Protein 5A8I (pdb70)

Foldseek 3Di:
DFKWKWKAWCWADDPVRHRDTHTDDCVVPQKFWEFCAPVGPHHGVHPQTHNTFKIWHADPNFIWIAGPPGDQAKWWQPPPGTDGADGGRTDDQQIWMDGGDTIIIGMHMGGDPDPD

Radius of gyration: 13.51 Å; Cα contacts (8 Å, |Δi|>4): 296; chains: 1; bounding box: 29×26×42 Å

InterPro domains:
  IPR000253 Forkhead-associated (FHA) domain [PF00498] (128-196)
  IPR000253 Forkhead-associated (FHA) domain [PS50006] (128-177)
  IPR000253 Forkhead-associated (FHA) domain [SM00240] (127-177)
  IPR001876 Zinc finger, RanBP2-type [PS01358] (3-22)
  IPR001876 Zinc finger, RanBP2-type [PS50199] (1-28)
  IPR008984 SMAD/FHA domain superfamily [SSF49879] (64-203)
  IPR026870 Zinc-ribbon domain [PF13240] (4-25)
  IPR050923 Cellular Process Regulator and RNA Processing Protein [PTHR23308] (27-200)

CATH classification: 2.60.200.20

Solvent-accessible surface area: 6716 Å² total; per-residue (Å²): 141,39,41,121,26,9,0,60,0,68,75,6,64,47,87,118,20,45,98,106,98,45,88,8,59,29,131,131,80,108,47,0,29,2,0,98,16,112,132,12,76,8,71,0,51,6,98,47,0,17,166,113,0,0,25,0,30,59,59,88,94,68,7,30,1,56,42,73,149,18,120,43,18,4,52,29,84,91,60,88,110,51,47,77,19,154,59,110,40,96,7,101,57,80,20,41,0,48,0,0,82,82,0,41,1,90,1,25,78,63,140,41,130,26,161,199

Nearest PDB structures (foldseek):
  5a8i-assembly1_A  TM=1.009E+00  e=2.152E-23  Sulfolobus acidocaldarius
  8p5x-assembly1_G  TM=9.130E-01  e=5.622E-08  Corynebacterium glutamicum ATCC 13032
  3poa-assembly1_A  TM=8.657E-01  e=2.017E-07  Mycobacterium tuberculosis
  2ff4-assembly1_A  TM=8.935E-01  e=1.988E-06  Mycobacterium tuberculosis H37Rv
  2aff-assembly1_A  TM=7.425E-01  e=7.133E-06  Homo sapiens

Sequence (116 aa):
PTNRYYIIYFIQTPNENLVNKKVLLNFDLFPSVSSMGRSPENIVIVPDSSEEVSRKHAVVIIIYLDNSSELYIEDLNSTNGTYVYDGKQFTTPIKGKQKIEPNSIIKLGNQTIVRILKEWSHPQF

Structure (mmCIF, N/CA/C/O backbone):
data_5A8I
#
_entry.id   5A8I
#
_cell.length_a   43.570
_cell.length_b   43.570
_cell.length_c   71.830
_cell.angle_alpha   90.00
_cell.angle_beta   90.00
_cell.angle_gamma   90.00
#
_symmetry.space_group_name_H-M   'P 43'
#
loop_
_entity.id
_entity.type
_entity.pdbx_description
1 polymer ARNA
2 non-polymer GLYCEROL
3 non-polymer 'SULFATE ION'
4 water water
#
loop_
_atom_site.group_PDB
_atom_site.id
_atom_site.type_symbol
_atom_site.label_atom_id
_atom_site.label_alt_id
_atom_site.label_comp_id
_atom_site.label_asym_id
_atom_site.label_entity_id
_atom_site.label_seq_id
_atom_site.pdbx_PDB_ins_code
_atom_site.Cartn_x
_atom_site.Cartn_y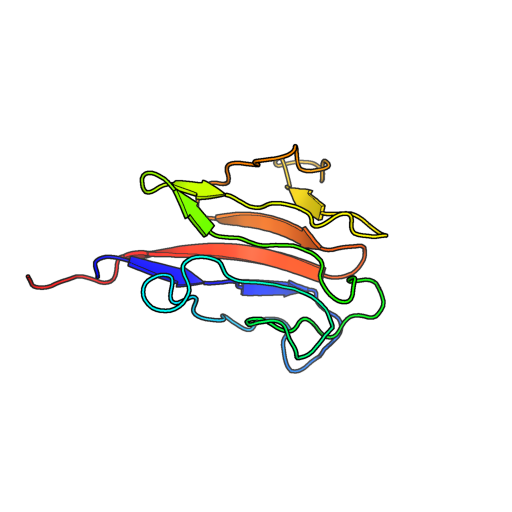
_atom_site.Cartn_z
_atom_site.occupancy
_atom_site.B_iso_or_equiv
_atom_site.auth_seq_id
_atom_site.auth_comp_id
_atom_site.auth_asym_id
_atom_site.auth_atom_id
_atom_site.pdbx_PDB_model_num
ATOM 1 N N . PRO A 1 97 ? 14.560 13.236 -23.290 1.00 68.27 97 PRO A N 1
ATOM 2 C CA . PRO A 1 97 ? 14.170 12.038 -24.041 1.00 73.85 97 PRO A CA 1
ATOM 3 C C . PRO A 1 97 ? 15.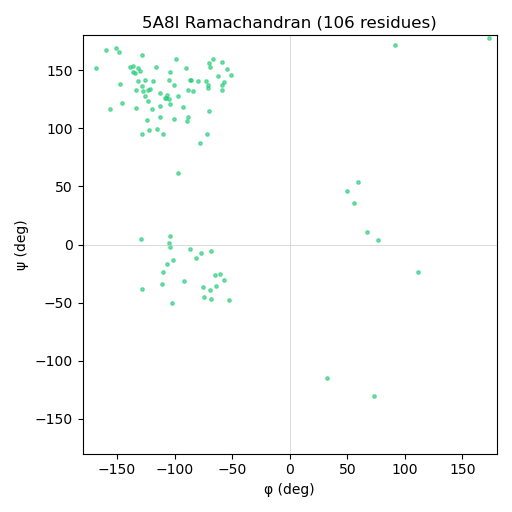182 10.905 -23.897 1.00 70.32 97 PRO A C 1
ATOM 4 O O . PRO A 1 97 ? 15.043 9.876 -24.559 1.00 71.23 97 PRO A O 1
ATOM 15 N N . THR A 1 98 ? 16.181 11.092 -23.038 1.00 57.47 98 THR A N 1
ATOM 16 C CA . THR A 1 98 ? 17.282 10.140 -22.937 1.00 38.97 98 THR A CA 1
ATOM 17 C C . THR A 1 98 ? 17.138 9.203 -21.731 1.00 35.42 98 THR A C 1
ATOM 18 O O . THR A 1 98 ? 17.837 8.196 -21.633 1.00 50.77 98 THR A O 1
ATOM 29 N N . ASN A 1 99 ? 16.229 9.529 -20.819 1.00 32.89 99 ASN A N 1
ATOM 30 C CA . ASN A 1 99 ? 16.000 8.692 -19.647 1.00 29.79 99 ASN A CA 1
ATOM 31 C C . ASN A 1 99 ? 14.526 8.562 -19.334 1.00 28.27 99 ASN A C 1
ATOM 32 O O . ASN A 1 99 ? 13.745 9.445 -19.669 1.00 29.27 99 ASN A O 1
ATOM 43 N N . ARG A 1 100 ? 14.159 7.450 -18.702 1.00 26.45 100 ARG A N 1
ATOM 44 C CA . ARG A 1 100 ? 12.844 7.292 -18.093 1.00 24.81 100 ARG A CA 1
ATOM 45 C C . ARG A 1 100 ? 13.045 7.231 -16.573 1.00 28.74 100 ARG A C 1
ATOM 46 O O . ARG A 1 100 ? 13.909 6.505 -16.085 1.00 21.37 100 ARG A O 1
ATOM 67 N N . TYR A 1 101 ? 12.274 8.032 -15.839 1.00 20.80 101 TYR A N 1
ATOM 68 C CA . TYR A 1 101 ? 12.319 8.038 -14.374 1.00 18.53 101 TYR A CA 1
ATOM 69 C C . TYR A 1 101 ? 11.096 7.327 -13.825 1.00 17.41 101 TYR A C 1
ATOM 70 O O . TYR A 1 101 ? 9.996 7.484 -14.350 1.00 18.20 101 TYR A O 1
ATOM 88 N N . TYR A 1 102 ? 11.285 6.568 -12.750 1.00 15.57 102 TYR A N 1
ATOM 89 C CA . TYR A 1 102 ? 10.179 5.842 -12.142 1.00 14.60 102 TYR A CA 1
ATOM 90 C C . TYR A 1 102 ? 10.171 5.939 -10.639 1.00 13.48 102 TYR A C 1
ATOM 91 O O . TYR A 1 102 ? 11.209 6.100 -10.005 1.00 14.17 102 TYR A O 1
ATOM 109 N N . ILE A 1 103 ? 8.977 5.804 -10.083 1.00 12.64 103 ILE A N 1
ATOM 110 C CA A ILE A 1 103 ? 8.831 5.499 -8.670 0.61 11.96 103 ILE A CA 1
ATOM 111 C CA B ILE A 1 103 ? 8.835 5.507 -8.668 0.39 12.03 103 ILE A CA 1
ATOM 112 C 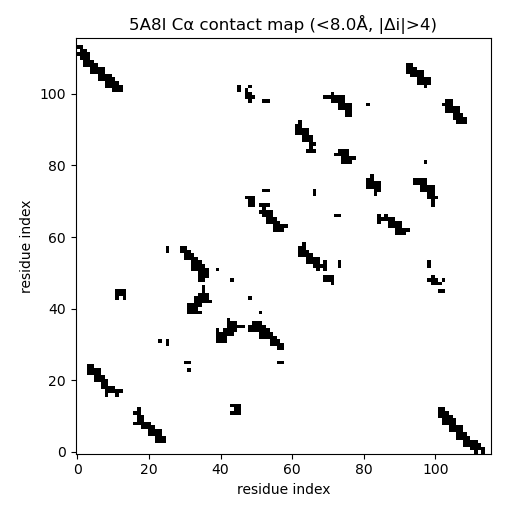C . ILE A 1 103 ? 8.455 4.031 -8.558 1.00 14.58 103 ILE A C 1
ATOM 113 O O . ILE A 1 103 ? 7.436 3.605 -9.105 1.00 13.65 103 ILE A O 1
ATOM 142 N N . TYR A 1 104 ? 9.293 3.257 -7.872 1.00 11.62 104 TYR A N 1
ATOM 143 C CA . TYR A 1 104 ? 9.062 1.827 -7.689 1.00 11.58 104 TYR A CA 1
ATOM 144 C C . TYR A 1 104 ? 8.645 1.569 -6.251 1.00 15.99 104 TYR A C 1
ATOM 145 O O . TYR A 1 104 ? 9.334 1.972 -5.317 1.00 11.93 104 TYR A O 1
ATOM 163 N N . PHE A 1 105 ? 7.513 0.903 -6.069 1.00 14.09 105 PHE A N 1
ATOM 164 C CA . PHE A 1 105 ? 6.990 0.695 -4.728 1.00 13.65 105 PHE A CA 1
ATOM 165 C C . PHE A 1 105 ? 7.526 -0.587 -4.106 1.00 16.20 105 PHE A C 1
ATOM 166 O O . PHE A 1 105 ? 7.144 -1.690 -4.490 1.00 19.11 105 PHE A O 1
ATOM 183 N N . ILE A 1 106 ? 8.439 -0.418 -3.150 1.00 13.59 106 ILE A N 1
ATOM 184 C CA . ILE A 1 106 ? 9.068 -1.526 -2.437 1.00 13.77 106 ILE A CA 1
ATOM 185 C C . ILE A 1 106 ? 8.096 -2.138 -1.421 1.00 14.35 106 ILE A C 1
ATOM 186 O O . ILE A 1 106 ? 7.981 -3.359 -1.320 1.00 16.73 106 ILE A O 1
ATOM 202 N N . GLN A 1 107 ? 7.422 -1.268 -0.674 1.00 14.05 107 GLN A N 1
ATOM 203 C CA . GLN A 1 107 ? 6.350 -1.646 0.255 1.00 16.50 107 GLN A CA 1
ATOM 204 C C . GLN A 1 107 ? 5.324 -0.530 0.309 1.00 14.44 107 GLN A C 1
ATOM 205 O O . GLN A 1 107 ? 5.671 0.649 0.343 1.00 12.24 107 GLN A O 1
ATOM 219 N N . THR A 1 108 ? 4.055 -0.907 0.313 1.00 12.81 108 THR A N 1
ATOM 220 C CA . THR A 1 108 ? 2.982 0.049 0.459 1.00 12.40 108 THR A CA 1
ATOM 221 C C . THR A 1 108 ? 1.718 -0.768 0.711 1.00 14.11 108 THR A C 1
ATOM 222 O O . THR A 1 108 ? 1.653 -1.925 0.320 1.00 15.80 108 THR A O 1
ATOM 233 N N . PRO A 1 109 ? 0.740 -0.191 1.417 1.00 14.61 109 PRO A N 1
ATOM 234 C CA . PRO A 1 109 ? -0.427 -0.981 1.834 1.00 16.71 109 PRO A CA 1
ATOM 235 C C . PRO A 1 109 ? -1.296 -1.511 0.688 1.00 18.34 109 PRO A C 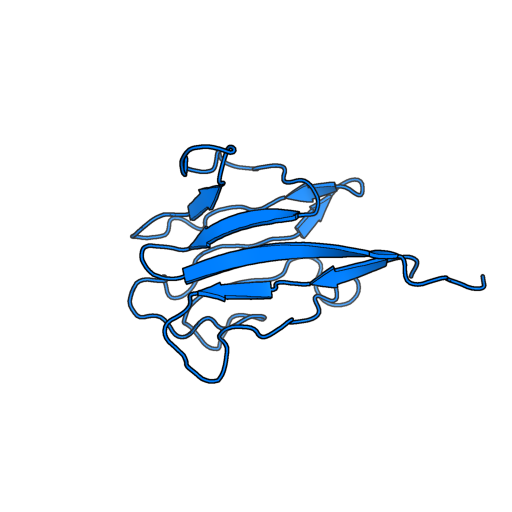1
ATOM 236 O O . PRO A 1 109 ? -1.834 -2.610 0.813 1.00 21.68 109 PRO A O 1
ATOM 247 N N . ASN A 1 110 ? -1.451 -0.742 -0.385 1.00 17.92 110 ASN A N 1
ATOM 248 C CA . ASN A 1 110 ? -2.303 -1.145 -1.510 1.00 20.15 110 ASN A CA 1
ATOM 249 C C . ASN A 1 110 ? -1.672 -2.297 -2.278 1.00 20.85 110 ASN A C 1
ATOM 250 O O . ASN A 1 110 ? -0.610 -2.145 -2.879 1.00 19.30 110 ASN A O 1
ATOM 261 N N . GLU A 1 111 ? -2.332 -3.452 -2.251 1.00 25.95 111 GLU A N 1
ATOM 262 C CA . GLU A 1 111 ? -1.816 -4.654 -2.898 1.00 25.47 111 GLU A CA 1
ATOM 263 C C . GLU A 1 111 ? -1.642 -4.467 -4.404 1.00 30.50 111 GLU A C 1
ATOM 264 O O . GLU A 1 111 ? -0.828 -5.144 -5.032 1.00 29.41 111 GLU A O 1
ATOM 268 N N . ASN A 1 112 ? -2.410 -3.552 -4.986 1.00 34.44 112 ASN A N 1
ATOM 269 C CA . ASN A 1 112 ? -2.343 -3.321 -6.424 1.00 27.62 112 ASN A CA 1
ATOM 270 C C . ASN A 1 112 ? -1.257 -2.323 -6.806 1.00 24.37 112 ASN A C 1
ATOM 271 O O . ASN A 1 112 ? -1.030 -2.073 -7.989 1.00 25.95 112 ASN A O 1
ATOM 282 N N . LEU A 1 113 ? -0.585 -1.755 -5.807 1.00 21.18 113 LEU A N 1
ATOM 283 C CA . LEU A 1 113 ? 0.468 -0.785 -6.066 1.00 23.47 113 LEU A CA 1
ATOM 284 C C . LEU A 1 113 ? 1.841 -1.345 -5.715 1.00 20.57 113 LEU A C 1
ATOM 285 O O . LEU A 1 113 ? 2.844 -1.027 -6.363 1.00 17.31 113 LEU A O 1
ATOM 301 N N . VAL A 1 114 ? 1.892 -2.174 -4.683 1.00 21.13 114 VAL A N 1
ATOM 302 C CA . VAL A 1 114 ? 3.165 -2.708 -4.232 1.00 22.18 114 VAL A CA 1
ATOM 303 C C . VAL A 1 114 ? 3.862 -3.435 -5.384 1.00 24.77 114 VAL A C 1
ATOM 304 O O . VAL A 1 114 ? 3.223 -4.117 -6.198 1.00 22.59 114 VAL A O 1
ATOM 317 N N . ASN A 1 115 ? 5.176 -3.244 -5.470 1.00 20.73 115 ASN A N 1
ATOM 318 C CA . ASN A 1 115 ? 5.989 -3.833 -6.527 1.00 19.03 115 ASN A CA 1
ATOM 319 C C . ASN A 1 115 ? 5.719 -3.293 -7.934 1.00 23.98 115 ASN A C 1
ATOM 320 O O . ASN A 1 115 ? 6.208 -3.845 -8.920 1.00 26.48 115 ASN A O 1
ATOM 331 N N . LYS A 1 116 ? 4.955 -2.211 -8.028 1.00 19.96 116 LYS A N 1
ATOM 332 C CA . LYS A 1 116 ? 4.714 -1.569 -9.312 1.00 19.00 116 LYS A CA 1
ATOM 333 C C . LYS A 1 116 ? 5.768 -0.507 -9.583 1.00 16.66 116 LYS A C 1
ATOM 334 O O . LYS A 1 116 ? 6.318 0.097 -8.665 1.00 16.93 116 LYS A O 1
ATOM 353 N N . LYS A 1 117 ? 6.005 -0.289 -10.868 1.00 17.97 117 LYS A N 1
ATOM 354 C CA . LYS A 1 117 ? 6.951 0.684 -11.371 1.00 21.47 117 LYS A CA 1
ATOM 355 C C . LYS A 1 117 ? 6.125 1.764 -12.067 1.00 18.96 117 LYS A C 1
ATOM 356 O O . LYS A 1 117 ? 5.552 1.507 -13.122 1.00 24.85 117 LYS A O 1
ATOM 375 N N . VAL A 1 118 ? 6.050 2.961 -11.483 1.00 15.89 118 VAL A N 1
ATOM 376 C CA . VAL A 1 118 ? 5.232 4.033 -12.051 1.00 17.08 118 VAL A CA 1
ATOM 377 C C . VAL A 1 118 ? 6.083 5.092 -12.755 1.00 18.88 118 VAL A C 1
ATOM 378 O O . VAL A 1 118 ? 6.962 5.716 -12.152 1.00 15.71 118 VAL A O 1
ATOM 391 N N . LEU A 1 119 ? 5.819 5.272 -14.044 1.00 19.78 119 LEU A N 1
ATOM 392 C CA . LEU A 1 119 ? 6.587 6.189 -14.873 1.00 20.68 119 LEU A CA 1
ATOM 393 C C . LEU A 1 119 ? 6.278 7.631 -14.510 1.00 36.21 119 LEU A C 1
ATOM 394 O O . LEU A 1 119 ? 5.115 8.003 -14.330 1.00 24.10 119 LEU A O 1
ATOM 410 N N . LEU A 1 120 ? 7.330 8.434 -14.390 1.00 17.21 120 LEU A N 1
ATOM 411 C CA . LEU A 1 120 ? 7.189 9.859 -14.139 1.00 19.13 120 LEU A CA 1
ATOM 412 C C . LEU A 1 120 ? 7.524 10.633 -15.399 1.00 40.73 120 LEU A C 1
ATOM 413 O O . LEU A 1 120 ? 8.574 10.419 -16.000 1.00 47.42 120 LEU A O 1
ATOM 429 N N . ASN A 1 121 ? 6.637 11.531 -15.805 1.00 17.35 121 ASN A N 1
ATOM 430 C CA . ASN A 1 121 ? 6.894 12.340 -16.982 1.00 20.08 121 ASN A CA 1
ATOM 431 C C . ASN A 1 121 ? 7.145 13.769 -16.560 1.00 26.18 121 ASN A C 1
ATOM 432 O O . ASN A 1 121 ? 6.213 14.544 -16.356 1.00 18.98 121 ASN A O 1
ATOM 443 N N . PHE A 1 122 ? 8.417 14.110 -16.415 1.00 20.90 122 PHE A N 1
ATOM 444 C CA . PHE A 1 122 ? 8.786 15.453 -16.011 1.00 19.99 122 PHE A CA 1
ATOM 445 C C . PHE A 1 122 ? 8.670 16.455 -17.155 1.00 27.22 122 PHE A C 1
ATOM 446 O O . PHE A 1 122 ? 8.804 17.655 -16.940 1.00 27.81 122 PHE A O 1
ATOM 463 N N . ASP A 1 123 ? 8.411 15.970 -18.364 1.00 27.44 123 ASP A N 1
ATOM 464 C CA . ASP A 1 123 ? 8.135 16.867 -19.482 1.00 37.45 123 ASP A CA 1
ATOM 465 C C . ASP A 1 123 ? 6.723 17.452 -19.382 1.00 35.21 123 ASP A C 1
ATOM 466 O O . ASP A 1 123 ? 6.500 18.614 -19.719 1.00 38.41 123 ASP A O 1
ATOM 475 N N . LEU A 1 124 ? 5.771 16.650 -18.914 1.00 23.02 124 LEU A N 1
ATOM 476 C CA . LEU A 1 124 ? 4.395 17.120 -18.759 1.00 26.49 124 LEU A CA 1
ATOM 477 C C . LEU A 1 124 ? 4.148 17.671 -17.366 1.00 29.37 124 LEU A C 1
ATOM 478 O O . LEU A 1 124 ? 3.338 18.582 -17.182 1.00 39.44 124 LEU A O 1
ATOM 494 N N . PHE A 1 125 ? 4.844 17.104 -16.386 1.00 19.44 125 PHE A N 1
ATOM 495 C CA . PHE A 1 125 ? 4.695 17.510 -14.997 1.00 18.13 125 PHE A CA 1
ATOM 496 C C . PHE A 1 125 ? 6.037 17.972 -14.423 1.00 26.68 125 PHE A C 1
ATOM 497 O O . PHE A 1 125 ? 6.834 17.140 -13.998 1.00 35.39 125 PHE A O 1
ATOM 514 N N . PRO A 1 126 ? 6.277 19.294 -14.374 1.00 20.95 126 PRO A N 1
ATOM 515 C CA . PRO A 1 126 ? 7.559 19.819 -13.879 1.00 30.26 126 PRO A CA 1
ATOM 516 C C . PRO A 1 126 ? 7.861 19.337 -12.466 1.00 24.20 126 PRO A C 1
ATOM 517 O O . PRO A 1 126 ? 9.015 19.171 -12.084 1.00 27.60 126 PRO A O 1
ATOM 528 N N . SER A 1 127 ? 6.814 19.110 -11.688 1.00 18.02 127 SER A N 1
ATOM 529 C CA . SER A 1 127 ? 6.974 18.446 -10.408 1.00 16.61 127 SER A CA 1
ATOM 530 C C . SER A 1 127 ? 5.897 17.389 -10.293 1.00 19.47 127 SER A C 1
ATOM 531 O O . SER A 1 127 ? 4.801 17.555 -10.832 1.00 17.25 127 SER A O 1
ATOM 539 N N . VAL A 1 128 ? 6.221 16.295 -9.612 1.00 13.50 128 VAL A N 1
ATOM 540 C CA . VAL A 1 128 ? 5.287 15.192 -9.446 1.00 12.06 128 VAL A CA 1
ATOM 541 C C . VAL A 1 128 ? 4.884 15.090 -7.979 1.00 16.18 128 VAL A C 1
ATOM 542 O O . VAL A 1 128 ? 5.722 14.892 -7.104 1.00 13.86 128 VAL A O 1
ATOM 555 N N . SER A 1 129 ? 3.587 15.243 -7.731 1.00 17.54 129 SER A N 1
ATOM 556 C CA A SER A 1 129 ? 3.044 15.222 -6.382 0.86 17.26 129 SER A CA 1
ATOM 557 C CA B SER A 1 129 ? 3.049 15.223 -6.378 0.14 17.08 129 SER A CA 1
ATOM 558 C C . SER A 1 129 ? 2.717 13.802 -5.932 1.00 13.24 129 SER A C 1
ATOM 559 O O . SER A 1 129 ? 2.211 12.993 -6.712 1.00 13.70 129 SER A O 1
ATOM 572 N N . MET A 1 130 ? 3.008 13.509 -4.665 1.00 13.05 130 MET A N 1
ATOM 573 C CA . MET A 1 130 ? 2.713 12.216 -4.068 1.00 11.24 130 MET A CA 1
ATOM 574 C C . MET A 1 130 ? 1.943 12.412 -2.769 1.00 11.27 130 MET A C 1
ATOM 575 O O . MET A 1 130 ? 2.283 13.280 -1.967 1.00 9.98 130 MET A O 1
ATOM 589 N N . GLY A 1 131 ? 0.906 11.603 -2.561 1.00 12.01 131 GLY A N 1
ATOM 590 C CA . GLY A 1 131 ? 0.140 11.658 -1.330 1.00 12.92 131 GLY A CA 1
ATOM 591 C C . GLY A 1 131 ? -1.076 10.765 -1.435 1.00 9.48 131 GLY A C 1
ATOM 592 O O . GLY A 1 131 ? -1.311 10.173 -2.484 1.00 11.19 131 GLY A O 1
ATOM 596 N N . ARG A 1 132 ? -1.866 10.669 -0.367 1.00 12.08 132 ARG A N 1
ATOM 597 C CA . ARG A 1 132 ? -3.012 9.762 -0.394 1.00 11.87 132 ARG A CA 1
ATOM 598 C C . ARG A 1 132 ? -4.229 10.344 -1.096 1.00 15.40 132 ARG A C 1
ATOM 599 O O . ARG A 1 132 ? -5.168 9.619 -1.399 1.00 16.23 132 ARG A O 1
ATOM 620 N N . SER A 1 133 ? -4.216 11.641 -1.379 1.00 12.08 133 SER A N 1
ATOM 621 C CA . SER A 1 133 ? -5.325 12.238 -2.115 1.00 15.39 133 SER A CA 1
ATOM 622 C C . SER A 1 133 ? -5.206 11.959 -3.607 1.00 14.14 133 SER A C 1
ATOM 623 O O . SER A 1 133 ? -4.112 12.024 -4.164 1.00 14.74 133 SER A O 1
ATOM 631 N N . PRO A 1 134 ? -6.341 11.686 -4.271 1.00 15.15 134 PRO A N 1
ATOM 632 C CA . PRO A 1 134 ? -6.337 11.494 -5.726 1.00 14.23 134 PRO A CA 1
ATOM 633 C C . PRO A 1 134 ? -6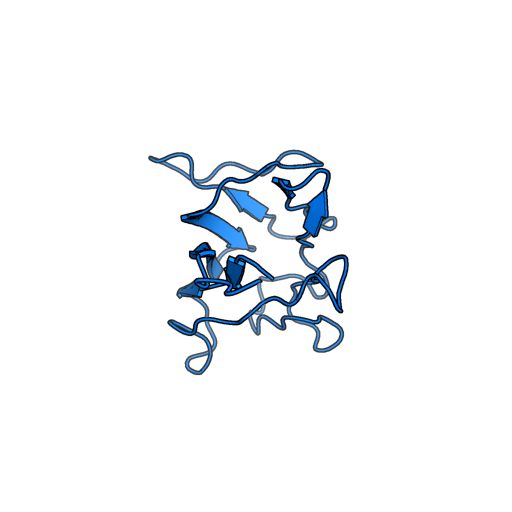.031 12.788 -6.478 1.00 20.91 134 PRO A C 1
ATOM 634 O O . PRO A 1 134 ? -5.893 12.769 -7.695 1.00 17.32 134 PRO A O 1
ATOM 645 N N . GLU A 1 135 ? -5.925 13.902 -5.764 1.00 15.39 135 GLU A N 1
ATOM 646 C CA . GLU A 1 135 ? -5.454 15.137 -6.376 1.00 17.77 135 GLU A CA 1
ATOM 647 C C . GLU A 1 135 ? -3.995 14.996 -6.825 1.00 14.07 135 GLU A C 1
ATOM 648 O O . GLU A 1 135 ? -3.562 15.675 -7.751 1.00 15.83 135 GLU A O 1
ATOM 660 N N . ASN A 1 136 ? -3.238 14.106 -6.185 1.00 14.21 136 ASN A N 1
ATOM 661 C CA . ASN A 1 136 ? -1.834 13.908 -6.556 1.00 11.34 136 ASN A CA 1
ATOM 662 C C . ASN A 1 136 ? -1.683 13.243 -7.917 1.00 11.02 136 ASN A C 1
ATOM 663 O O . ASN A 1 136 ? -2.561 12.502 -8.358 1.00 11.49 136 ASN A O 1
ATOM 674 N N . ILE A 1 137 ? -0.564 13.522 -8.574 1.00 11.02 137 ILE A N 1
ATOM 675 C CA . ILE A 1 137 ? -0.232 12.881 -9.833 1.00 11.01 137 ILE A CA 1
ATOM 676 C C . ILE A 1 137 ? 0.090 11.413 -9.565 1.00 12.29 137 ILE A C 1
ATOM 677 O O . ILE A 1 137 ? -0.301 10.531 -10.335 1.00 14.10 137 ILE A O 1
ATOM 693 N N . VAL A 1 138 ? 0.781 11.152 -8.454 1.00 11.77 138 VAL A N 1
ATOM 694 C CA . VAL A 1 138 ? 0.987 9.786 -7.985 1.00 9.06 138 VAL A CA 1
ATOM 695 C C . VAL A 1 138 ? 0.288 9.564 -6.651 1.00 11.87 138 VAL A C 1
ATOM 696 O O . VAL A 1 138 ? 0.801 9.948 -5.605 1.00 13.46 138 VAL A O 1
ATOM 709 N N . ILE A 1 139 ? -0.891 8.955 -6.694 1.00 12.02 139 ILE A N 1
ATOM 710 C CA . ILE A 1 139 ? -1.609 8.628 -5.466 1.00 10.91 139 ILE A CA 1
ATOM 711 C C . ILE A 1 139 ? -0.920 7.459 -4.763 1.00 11.84 139 ILE A C 1
ATOM 712 O O . ILE A 1 139 ? -0.435 6.518 -5.405 1.00 11.96 139 ILE A O 1
ATOM 728 N N . VAL A 1 140 ? -0.858 7.544 -3.437 1.00 11.96 140 VAL A N 1
ATOM 729 C CA . VAL A 1 140 ? -0.302 6.496 -2.600 1.00 9.27 140 VAL A CA 1
ATOM 730 C C . VAL A 1 140 ? -1.351 6.196 -1.530 1.00 11.90 140 VAL A C 1
ATOM 731 O O . VAL A 1 140 ? -1.437 6.905 -0.531 1.00 10.74 140 VAL A O 1
ATOM 744 N N . PRO A 1 141 ? -2.191 5.177 -1.764 1.00 12.71 141 PRO A N 1
ATOM 745 C CA . PRO A 1 141 ? -3.266 4.874 -0.810 1.00 11.77 141 PRO A CA 1
ATOM 746 C C . PRO A 1 141 ? -2.720 4.254 0.467 1.00 12.27 141 PRO A C 1
ATOM 747 O O . PRO A 1 141 ? -2.518 3.040 0.562 1.00 13.57 141 PRO A O 1
ATOM 758 N N . ASP A 1 142 ? -2.495 5.114 1.450 1.00 12.08 142 ASP A N 1
ATOM 759 C CA . ASP A 1 142 ? -1.835 4.732 2.692 1.00 12.95 142 ASP A CA 1
ATOM 760 C C . ASP A 1 142 ? -2.281 5.744 3.734 1.00 13.35 142 ASP A C 1
ATOM 761 O O . ASP A 1 142 ? -2.012 6.933 3.601 1.00 12.86 142 ASP A O 1
ATOM 770 N N . SER A 1 143 ? -2.986 5.274 4.758 1.00 14.84 143 SER A N 1
ATOM 771 C CA A SER A 1 143 ? -3.535 6.153 5.788 0.74 17.13 143 SER A CA 1
ATOM 772 C CA B SER A 1 143 ? -3.536 6.155 5.785 0.26 17.66 143 SER A CA 1
ATOM 773 C C . SER A 1 143 ? -2.466 6.991 6.488 1.00 16.16 143 SER A C 1
ATOM 774 O O . SER A 1 143 ? -2.765 8.037 7.072 1.00 17.67 143 SER A O 1
ATOM 787 N N . GLU A 1 144 ? -1.222 6.538 6.442 1.00 15.71 144 GLU A N 1
ATOM 788 C CA A GLU A 1 144 ? -0.148 7.224 7.157 0.67 16.45 144 GLU A CA 1
ATOM 789 C CA B GLU A 1 144 ? -0.142 7.222 7.152 0.33 18.51 144 GLU A CA 1
ATOM 790 C C . GLU A 1 144 ? 0.632 8.173 6.252 1.00 17.65 144 GLU A C 1
ATOM 791 O O . GLU A 1 144 ? 1.583 8.832 6.693 1.00 16.57 144 GLU A O 1
ATOM 812 N N . VAL A 1 145 ? 0.230 8.233 4.991 1.00 13.76 145 VAL A N 1
ATOM 813 C CA . VAL A 1 145 ? 0.763 9.216 4.060 1.00 13.90 145 VAL A CA 1
ATOM 814 C C . VAL A 1 145 ? -0.249 10.363 4.035 1.00 13.84 145 VAL A C 1
ATOM 815 O O . VAL A 1 145 ? -1.454 10.141 3.924 1.00 13.28 145 VAL A O 1
ATOM 828 N N . SER A 1 146 ? 0.231 11.578 4.246 1.00 13.95 146 SER A N 1
ATOM 829 C CA . SER A 1 146 ? -0.606 12.770 4.181 1.00 17.60 146 SER A CA 1
ATOM 830 C C . SER A 1 146 ? -1.298 12.970 2.838 1.00 13.90 146 SER A C 1
ATOM 831 O O . SER A 1 146 ? -0.864 12.458 1.807 1.00 12.34 146 SER A O 1
ATOM 839 N N . ARG A 1 147 ? -2.395 13.719 2.862 1.00 15.22 147 ARG A N 1
ATOM 840 C CA . ARG A 1 147 ? -3.173 13.960 1.651 1.00 14.89 147 ARG A CA 1
ATOM 841 C C . ARG A 1 147 ? -2.272 14.495 0.547 1.00 13.92 147 ARG A C 1
ATOM 842 O O . ARG A 1 147 ? -2.313 14.017 -0.581 1.00 13.60 147 ARG A O 1
ATOM 863 N N . LYS A 1 148 ? -1.453 15.485 0.884 1.00 16.78 148 LYS A N 1
ATOM 864 C CA . LYS A 1 148 ? -0.386 15.928 -0.005 1.00 16.52 148 LYS A CA 1
ATOM 865 C C . LYS A 1 148 ? 0.920 15.826 0.778 1.00 14.35 148 LYS A C 1
ATOM 866 O O . LYS A 1 148 ? 1.166 16.612 1.686 1.00 16.24 148 LYS A O 1
ATOM 885 N N . HIS A 1 149 ? 1.743 14.839 0.439 1.00 12.85 149 HIS A N 1
ATOM 886 C CA . HIS A 1 149 ? 2.845 14.432 1.312 1.00 13.29 149 HIS A CA 1
ATOM 887 C C . HIS A 1 149 ? 4.205 14.943 0.869 1.00 13.83 149 HIS A C 1
ATOM 888 O O . HIS A 1 149 ? 4.976 15.488 1.666 1.00 15.57 149 HIS A O 1
ATOM 903 N N . ALA A 1 150 ? 4.513 14.725 -0.400 1.00 12.70 150 ALA A N 1
ATOM 904 C CA . ALA A 1 150 ? 5.799 15.130 -0.928 1.00 14.45 150 ALA A CA 1
ATOM 905 C C . ALA A 1 150 ? 5.705 15.458 -2.402 1.00 14.09 150 ALA A C 1
ATOM 906 O O . ALA A 1 150 ? 4.692 15.206 -3.062 1.00 15.31 150 ALA A O 1
ATOM 913 N N . VAL A 1 151 ? 6.779 16.043 -2.901 1.00 15.27 151 VAL A N 1
ATOM 914 C CA A VAL A 1 151 ? 6.890 16.373 -4.305 0.58 13.42 151 VAL A CA 1
ATOM 915 C CA B VAL A 1 151 ? 6.898 16.364 -4.312 0.42 12.71 151 VAL A CA 1
ATOM 916 C C . VAL A 1 151 ? 8.313 16.055 -4.748 1.00 8.41 151 VAL A C 1
ATOM 917 O O . VAL A 1 151 ? 9.262 16.255 -3.990 1.00 13.87 151 VAL A O 1
ATOM 942 N N . ILE A 1 152 ? 8.443 15.551 -5.964 1.00 16.00 152 ILE A N 1
ATOM 943 C CA A ILE A 1 152 ? 9.740 15.259 -6.559 0.28 17.24 152 ILE A CA 1
ATOM 944 C CA B ILE A 1 152 ? 9.737 15.253 -6.560 0.50 17.24 152 ILE A CA 1
ATOM 945 C CA C ILE A 1 152 ? 9.770 15.372 -6.521 0.22 17.29 152 ILE A CA 1
ATOM 946 C C . ILE A 1 152 ? 9.847 15.967 -7.908 1.00 19.94 152 ILE A C 1
ATOM 947 O O . ILE A 1 152 ? 8.857 16.072 -8.632 1.00 18.13 152 ILE A O 1
ATOM 991 N N . TYR A 1 153 ? 11.040 16.442 -8.246 1.00 19.90 153 TYR A N 1
ATOM 992 C CA . TYR A 1 153 ? 11.200 17.202 -9.471 1.00 21.23 153 TYR A CA 1
ATOM 993 C C . TYR A 1 153 ? 12.641 17.213 -9.926 1.00 22.98 153 TYR A C 1
ATOM 994 O O . TYR A 1 153 ? 13.535 16.830 -9.173 1.00 23.28 153 TYR A O 1
ATOM 1012 N N . LEU A 1 154 ? 12.847 17.653 -11.166 1.00 24.33 154 LEU A N 1
ATOM 1013 C CA . LEU A 1 154 ? 14.182 17.843 -11.723 1.00 26.34 154 LEU A CA 1
ATOM 1014 C C . LEU A 1 154 ? 14.539 19.320 -11.668 1.00 27.70 154 LEU A C 1
ATOM 1015 O O . LEU A 1 154 ? 13.708 20.176 -11.968 1.00 28.22 154 LEU A O 1
ATOM 1031 N N . ASP A 1 155 ? 15.775 19.613 -11.278 1.00 29.20 155 ASP A N 1
ATOM 1032 C CA . ASP A 1 155 ? 16.278 20.980 -11.285 1.00 31.00 155 ASP A CA 1
ATOM 1033 C C . ASP A 1 155 ? 17.760 20.947 -11.631 1.00 35.18 155 ASP A C 1
ATOM 1034 O O . ASP A 1 155 ? 18.557 20.302 -10.950 1.00 33.57 155 ASP A O 1
ATOM 1043 N N . ASN A 1 156 ? 18.120 21.638 -12.704 1.00 38.30 156 ASN A N 1
ATOM 1044 C CA . ASN A 1 156 ? 19.485 21.596 -13.211 1.00 40.91 156 ASN A CA 1
ATOM 1045 C C . ASN A 1 156 ? 19.905 20.152 -13.490 1.00 37.33 156 ASN A C 1
ATOM 1046 O O . ASN A 1 156 ? 21.049 19.774 -13.259 1.00 40.28 156 ASN A O 1
ATOM 1050 N N . SER A 1 157 ? 18.948 19.353 -13.956 1.00 41.03 157 SER A N 1
ATOM 1051 C CA A SER A 1 157 ? 19.201 17.976 -14.382 0.22 35.34 157 SER A CA 1
ATOM 1052 C CA B SER A 1 157 ? 19.199 17.978 -14.382 0.78 35.34 157 SER A CA 1
ATOM 1053 C C . SER A 1 157 ? 19.404 17.001 -13.219 1.00 42.57 157 SER A C 1
ATOM 1054 O O . SER A 1 157 ? 19.760 15.838 -13.434 1.00 34.81 157 SER A O 1
ATOM 1067 N N . GLU A 1 158 ? 19.178 17.463 -11.991 1.00 33.19 158 GLU A N 1
ATOM 1068 C CA . GLU A 1 158 ? 19.293 16.585 -10.825 1.00 32.12 158 GLU A CA 1
ATOM 1069 C C . GLU A 1 158 ? 17.945 16.433 -10.124 1.00 29.51 158 GLU A C 1
ATOM 1070 O O . GLU A 1 158 ? 17.101 17.319 -10.204 1.00 28.80 158 GLU A O 1
ATOM 1082 N N . LEU A 1 159 ? 17.756 15.303 -9.445 1.00 28.29 159 LEU A N 1
ATOM 1083 C CA . LEU A 1 159 ? 16.493 15.007 -8.763 1.00 25.96 159 LEU A CA 1
ATOM 1084 C C . LEU A 1 159 ? 16.444 15.576 -7.358 1.00 25.43 159 LEU A C 1
ATOM 1085 O O . LEU A 1 159 ? 17.422 15.529 -6.622 1.00 26.54 159 LEU A O 1
ATOM 1101 N N . TYR A 1 160 ? 15.277 16.079 -6.979 1.00 23.89 160 TYR A N 1
ATOM 1102 C CA . TYR A 1 160 ? 15.066 16.586 -5.634 1.00 23.32 160 TYR A CA 1
ATOM 1103 C C . TYR A 1 160 ? 13.738 16.101 -5.100 1.00 22.03 160 TYR A C 1
ATOM 1104 O O . TYR A 1 160 ? 12.796 15.912 -5.859 1.00 20.24 160 TYR A O 1
ATOM 1122 N N . ILE A 1 161 ? 13.670 15.897 -3.792 1.00 20.54 161 ILE A N 1
ATOM 1123 C CA . ILE A 1 161 ? 12.406 15.597 -3.140 1.00 18.70 161 ILE A CA 1
ATOM 1124 C C . ILE A 1 161 ? 12.189 16.588 -1.996 1.00 18.69 161 ILE A C 1
ATOM 1125 O O . ILE A 1 161 ? 13.136 16.971 -1.309 1.00 19.95 161 ILE A O 1
ATOM 1141 N N . GLU A 1 162 ? 10.944 17.025 -1.820 1.00 17.51 162 GLU A N 1
ATOM 1142 C CA . GLU A 1 162 ? 10.596 17.879 -0.694 1.00 18.50 162 GLU A CA 1
ATOM 1143 C C . GLU A 1 162 ? 9.356 17.363 0.006 1.00 23.91 162 GLU A C 1
ATOM 1144 O O . GLU A 1 162 ? 8.421 16.885 -0.640 1.00 17.03 162 GLU A O 1
ATOM 1156 N N . ASP A 1 163 ? 9.379 17.450 1.332 1.00 15.80 163 ASP A N 1
ATOM 1157 C CA . ASP A 1 163 ? 8.268 17.049 2.174 1.00 9.62 163 ASP A CA 1
ATOM 1158 C C . ASP A 1 163 ? 7.341 18.247 2.338 1.00 21.51 163 ASP A C 1
ATOM 1159 O O . ASP A 1 163 ? 7.797 19.362 2.600 1.00 24.35 163 ASP A O 1
ATOM 1168 N N . LEU A 1 164 ? 6.046 18.024 2.169 1.00 16.09 164 LEU A N 1
ATOM 1169 C CA . LEU A 1 164 ? 5.072 19.105 2.230 1.00 17.44 164 LEU A CA 1
ATOM 1170 C C . LEU A 1 164 ? 4.442 19.191 3.612 1.00 18.44 164 LEU A C 1
ATOM 1171 O O . LEU A 1 164 ? 3.223 19.048 3.762 1.00 20.84 164 LEU A O 1
ATOM 1187 N N . ASN A 1 165 ? 5.275 19.441 4.619 1.00 20.45 165 ASN A N 1
ATOM 1188 C CA . ASN A 1 165 ? 4.806 19.530 6.001 1.00 18.78 165 ASN A CA 1
ATOM 1189 C C . ASN A 1 165 ? 3.931 18.342 6.373 1.00 17.56 165 ASN A C 1
ATOM 1190 O O . ASN A 1 165 ? 2.868 18.501 6.981 1.00 19.04 165 ASN A O 1
ATOM 1201 N N . SER A 1 166 ? 4.388 17.147 6.011 1.00 16.03 166 SER A N 1
ATOM 1202 C CA . SER A 1 166 ? 3.632 15.929 6.246 1.00 15.00 166 SER A CA 1
ATOM 1203 C C . SER A 1 166 ? 3.583 15.606 7.727 1.00 16.86 166 SER A C 1
ATOM 1204 O O . SER A 1 166 ? 4.435 16.043 8.507 1.00 17.55 166 SER A O 1
ATOM 1212 N N . THR A 1 167 ? 2.567 14.848 8.112 1.00 16.75 167 THR A N 1
ATOM 1213 C CA . THR A 1 167 ? 2.386 14.464 9.499 1.00 15.41 167 THR A CA 1
ATOM 1214 C C . THR A 1 167 ? 3.468 13.494 9.957 1.00 17.41 167 THR A C 1
ATOM 1215 O O . THR A 1 167 ? 4.064 13.676 11.024 1.00 17.98 167 THR A O 1
ATOM 1226 N N . ASN A 1 168 ? 3.729 12.467 9.151 1.00 15.39 168 ASN A N 1
ATOM 1227 C CA . ASN A 1 168 ? 4.624 11.390 9.569 1.00 16.49 168 ASN A CA 1
ATOM 1228 C C . ASN A 1 168 ? 6.011 11.436 8.941 1.00 13.80 168 ASN A C 1
ATOM 1229 O O . ASN A 1 168 ? 6.864 10.608 9.258 1.00 15.31 168 ASN A O 1
ATOM 1240 N N . GLY A 1 169 ? 6.229 12.409 8.062 1.00 17.01 169 GLY A N 1
ATOM 1241 C CA . GLY A 1 169 ? 7.562 12.705 7.569 1.00 16.33 169 GLY A CA 1
ATOM 1242 C C . GLY A 1 169 ? 7.957 11.981 6.300 1.00 13.54 169 GLY A C 1
ATOM 1243 O O . GLY A 1 169 ? 7.262 11.083 5.830 1.00 13.61 169 GLY A O 1
ATOM 1247 N N . THR A 1 170 ? 9.103 12.386 5.758 1.00 12.24 170 THR A N 1
ATOM 1248 C CA . THR A 1 170 ? 9.665 11.793 4.551 1.00 12.50 170 THR A CA 1
ATOM 1249 C C . THR A 1 170 ? 11.138 11.540 4.835 1.00 15.46 170 THR A C 1
ATOM 1250 O O . THR A 1 170 ? 11.821 12.410 5.374 1.00 13.61 170 THR A O 1
ATOM 1261 N N . TYR A 1 171 ? 11.620 10.345 4.500 1.00 12.10 171 TYR A N 1
ATOM 1262 C CA . TYR A 1 171 ? 12.966 9.927 4.897 1.00 12.40 171 TYR A CA 1
ATOM 1263 C C . TYR A 1 171 ? 13.748 9.351 3.724 1.00 13.07 171 TYR A C 1
ATOM 1264 O O . TYR A 1 171 ? 13.166 8.801 2.787 1.00 13.18 171 TYR A O 1
ATOM 1282 N N . VAL A 1 172 ? 15.069 9.473 3.788 1.00 19.38 172 VAL A N 1
ATOM 1283 C CA . VAL A 1 172 ? 15.943 8.836 2.812 1.00 16.06 172 VAL A CA 1
ATOM 1284 C C . VAL A 1 172 ? 16.857 7.839 3.523 1.00 15.16 172 VAL A C 1
ATOM 1285 O O . VAL A 1 172 ? 17.323 8.082 4.635 1.00 16.86 172 VAL A O 1
ATOM 1298 N N . TYR A 1 173 ? 17.078 6.701 2.878 1.00 16.58 173 TYR A N 1
ATOM 1299 C CA . TYR A 1 173 ? 17.860 5.621 3.456 1.00 15.13 173 TYR A CA 1
ATOM 1300 C C . TYR A 1 173 ? 19.315 5.918 3.181 1.00 16.66 173 TYR A C 1
ATOM 1301 O O . TYR A 1 173 ? 19.670 6.236 2.050 1.00 17.01 173 TYR A O 1
ATOM 1319 N N . ASP A 1 174 ? 20.154 5.820 4.209 1.00 19.08 174 ASP A N 1
ATOM 1320 C CA . ASP A 1 174 ? 21.554 6.192 4.076 1.00 26.00 174 ASP A CA 1
ATOM 1321 C C . ASP A 1 174 ? 22.467 4.971 3.971 1.00 29.38 174 ASP A C 1
ATOM 1322 O O . ASP A 1 174 ? 23.687 5.107 3.986 1.00 25.75 174 ASP A O 1
ATOM 1331 N N . GLY A 1 175 ? 21.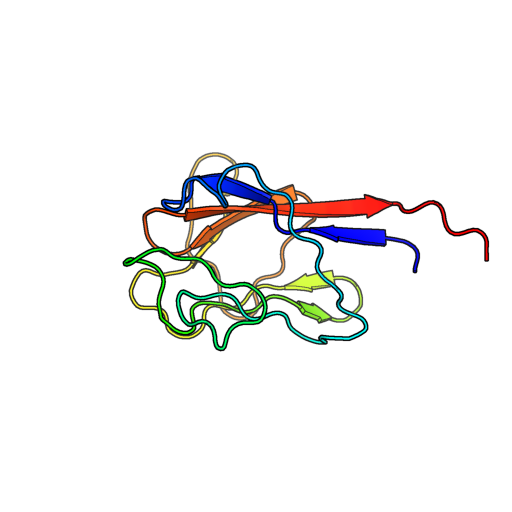871 3.787 3.862 1.00 23.63 175 GLY A N 1
ATOM 1332 C CA . GLY A 1 175 ? 22.628 2.549 3.766 1.00 25.89 175 GLY A CA 1
ATOM 1333 C C . GLY A 1 175 ? 22.475 1.672 4.997 1.00 34.11 175 GLY A C 1
ATOM 1334 O O . GLY A 1 175 ? 22.680 0.457 4.939 1.00 29.07 175 GLY A O 1
ATOM 1338 N N . LYS A 1 176 ? 22.125 2.300 6.116 1.00 23.66 176 LYS A N 1
ATOM 1339 C CA . LYS A 1 176 ? 21.944 1.603 7.383 1.00 30.17 176 LYS A CA 1
ATOM 1340 C C . LYS A 1 176 ? 20.591 1.945 7.994 1.00 31.66 176 LYS A C 1
ATOM 1341 O O . LYS A 1 176 ? 19.933 1.084 8.573 1.00 31.76 176 LYS A O 1
ATOM 1345 N N . GLN A 1 177 ? 20.175 3.201 7.859 1.00 23.45 177 GLN A N 1
ATOM 1346 C CA . GLN A 1 177 ? 18.936 3.664 8.480 1.00 18.59 177 GLN A CA 1
ATOM 1347 C C . GLN A 1 177 ? 18.262 4.756 7.663 1.00 19.05 177 GLN A C 1
ATOM 1348 O O . GLN A 1 177 ? 18.863 5.335 6.760 1.00 19.90 177 GLN A O 1
ATOM 1362 N N . PHE A 1 178 ? 16.999 5.029 7.976 1.00 16.99 178 PHE A N 1
ATOM 1363 C CA . PHE A 1 178 ? 16.310 6.166 7.394 1.00 15.11 178 PHE A CA 1
ATOM 1364 C C . PHE A 1 178 ? 16.598 7.427 8.206 1.00 18.60 178 PHE A C 1
ATOM 1365 O O . PHE A 1 178 ? 16.697 7.384 9.437 1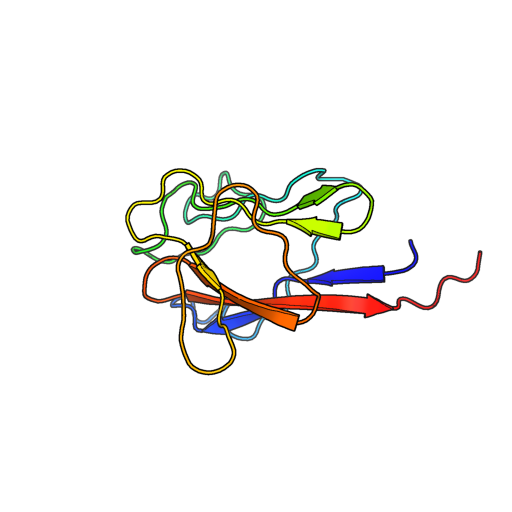.00 22.23 178 PHE A O 1
ATOM 1382 N N . THR A 1 179 ? 16.752 8.540 7.500 1.00 17.34 179 THR A N 1
ATOM 1383 C CA A THR A 1 179 ? 16.951 9.842 8.122 0.44 23.10 179 THR A CA 1
ATOM 1384 C CA B THR A 1 179 ? 16.928 9.839 8.137 0.56 19.03 179 THR A CA 1
ATOM 1385 C C . THR A 1 179 ? 16.020 10.853 7.457 1.00 16.20 179 THR A C 1
ATOM 1386 O O . THR A 1 179 ? 15.770 10.769 6.254 1.00 18.62 179 THR A O 1
ATOM 1407 N N . PRO A 1 180 ? 15.497 11.814 8.232 1.00 20.37 180 PRO A N 1
ATOM 1408 C CA . PRO A 1 180 ? 14.601 12.802 7.621 1.00 19.58 180 PRO A CA 1
ATOM 1409 C C . PRO A 1 180 ? 15.276 13.573 6.495 1.00 23.45 180 PRO A C 1
ATOM 1410 O O . PRO A 1 180 ? 16.431 13.969 6.647 1.00 20.57 180 PRO A O 1
ATOM 1421 N N . ILE A 1 181 ? 14.574 13.782 5.384 1.00 17.19 181 ILE A N 1
ATOM 1422 C CA . ILE A 1 181 ? 15.107 14.604 4.308 1.00 16.63 181 ILE A CA 1
ATOM 1423 C C . ILE A 1 181 ? 15.214 16.046 4.789 1.00 18.18 181 ILE A C 1
ATOM 1424 O O . ILE A 1 181 ? 14.565 16.423 5.763 1.00 21.88 181 ILE A O 1
ATOM 1440 N N . LYS A 1 182 ? 16.047 16.843 4.127 1.00 21.52 182 LYS A N 1
ATOM 1441 C CA . LYS A 1 182 ? 16.257 18.233 4.535 1.00 23.99 182 LYS A CA 1
ATOM 1442 C C . LYS A 1 182 ? 15.875 19.222 3.448 1.00 33.87 182 LYS A C 1
ATOM 1443 O O . LYS A 1 182 ? 16.498 19.262 2.383 1.00 26.54 182 LYS A O 1
ATOM 1462 N N . GLY A 1 183 ? 14.868 20.040 3.738 1.00 23.89 183 GLY A N 1
ATOM 1463 C CA . GLY A 1 183 ? 14.339 20.989 2.775 1.00 27.99 183 GLY A CA 1
ATOM 1464 C C . GLY A 1 183 ? 14.418 20.490 1.347 1.00 29.29 183 GLY A C 1
ATOM 1465 O O . GLY A 1 183 ? 13.773 19.504 0.983 1.00 31.76 183 GLY A O 1
ATOM 1469 N N . LYS A 1 184 ? 15.217 21.175 0.535 1.00 37.11 184 LYS A N 1
ATOM 1470 C CA . LYS A 1 184 ? 15.431 20.780 -0.850 1.00 33.83 184 LYS A CA 1
ATOM 1471 C C . LYS A 1 184 ? 16.413 19.617 -0.893 1.00 39.62 184 LYS A C 1
ATOM 1472 O O . LYS A 1 184 ? 17.619 19.816 -1.028 1.00 42.64 184 LYS A O 1
ATOM 1491 N N . GLN A 1 185 ? 15.888 18.400 -0.780 1.00 25.95 185 GLN A N 1
ATOM 1492 C CA . GLN A 1 185 ? 16.726 17.2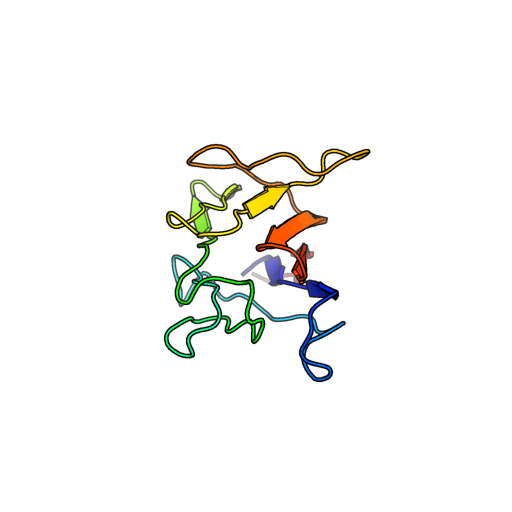18 -0.630 1.00 19.79 185 GLN A CA 1
ATOM 1493 C C . GLN A 1 185 ? 17.122 16.651 -1.988 1.00 22.63 185 GLN A C 1
ATOM 1494 O O . GLN A 1 185 ? 16.287 16.119 -2.717 1.00 18.49 185 GLN A O 1
ATOM 1508 N N . LYS A 1 186 ? 18.395 16.786 -2.342 1.00 23.32 186 LYS A N 1
ATOM 1509 C CA . LYS A 1 186 ? 18.874 16.173 -3.570 1.00 21.16 186 LYS A CA 1
ATOM 1510 C C . LYS A 1 186 ? 18.919 14.675 -3.359 1.00 23.75 186 LYS A C 1
ATOM 1511 O O . LYS A 1 186 ? 19.325 14.204 -2.303 1.00 21.92 186 LYS A O 1
ATOM 1530 N N . ILE A 1 187 ? 18.473 13.926 -4.359 1.00 19.00 187 ILE A N 1
ATOM 1531 C CA . ILE A 1 187 ? 18.531 12.477 -4.304 1.00 18.05 187 ILE A CA 1
ATOM 1532 C C . ILE A 1 187 ? 19.157 11.968 -5.599 1.00 20.79 187 ILE A C 1
ATOM 1533 O O . ILE A 1 187 ? 19.044 12.602 -6.646 1.00 19.78 187 ILE A O 1
ATOM 1549 N N . GLU A 1 188 ? 19.853 10.842 -5.505 1.00 28.50 188 GLU A N 1
ATOM 1550 C CA . GLU A 1 188 ? 20.479 10.221 -6.664 1.00 19.84 188 GLU A CA 1
ATOM 1551 C C . GLU A 1 188 ? 19.590 9.097 -7.165 1.00 18.67 188 GLU A C 1
ATOM 1552 O O . GLU A 1 188 ? 18.761 8.584 -6.422 1.00 18.58 188 GLU A O 1
ATOM 1564 N N . PRO A 1 189 ? 19.762 8.697 -8.432 1.00 19.39 189 PRO A N 1
ATOM 1565 C CA . PRO A 1 189 ? 19.038 7.509 -8.890 1.00 18.65 189 PRO A CA 1
ATOM 1566 C C . PRO A 1 189 ? 19.261 6.353 -7.920 1.00 22.62 189 PRO A C 1
ATOM 1567 O O . PRO A 1 189 ? 20.342 6.249 -7.341 1.00 20.93 189 PRO A O 1
ATOM 1578 N N . ASN A 1 190 ? 18.242 5.519 -7.746 1.00 17.11 190 ASN A N 1
ATOM 1579 C CA . ASN A 1 190 ? 18.272 4.380 -6.827 1.00 16.78 190 ASN A CA 1
ATOM 1580 C C . ASN A 1 190 ? 18.117 4.730 -5.344 1.00 17.72 190 ASN A C 1
ATOM 1581 O O . ASN A 1 190 ? 18.180 3.847 -4.483 1.00 18.04 190 ASN A O 1
ATOM 1592 N N . SER A 1 191 ? 17.892 6.005 -5.039 1.00 17.04 191 SER A N 1
ATOM 1593 C CA . SER A 1 191 ? 17.643 6.389 -3.654 1.00 15.09 191 SER A CA 1
ATOM 1594 C C . SER A 1 191 ? 16.374 5.713 -3.153 1.00 13.70 191 SER A C 1
ATOM 1595 O O . SER A 1 191 ? 15.410 5.543 -3.903 1.00 14.95 191 SER A O 1
ATOM 1603 N N . ILE A 1 192 ? 16.383 5.344 -1.876 1.00 13.48 192 ILE A N 1
ATOM 1604 C CA . ILE A 1 192 ? 15.243 4.694 -1.243 1.00 12.53 192 ILE A CA 1
ATOM 1605 C C . ILE A 1 192 ? 14.616 5.696 -0.280 1.00 11.95 192 ILE A C 1
ATOM 1606 O O . ILE A 1 192 ? 15.299 6.269 0.572 1.00 13.59 192 ILE A O 1
ATOM 1622 N N . ILE A 1 193 ? 13.318 5.917 -0.451 1.00 11.12 193 ILE A N 1
ATOM 1623 C CA . ILE A 1 193 ? 12.592 6.964 0.248 1.00 13.05 193 ILE A CA 1
ATOM 1624 C C . ILE A 1 193 ? 11.433 6.353 1.015 1.00 12.60 193 ILE A C 1
ATOM 1625 O O . ILE A 1 193 ? 10.690 5.542 0.473 1.00 11.06 193 ILE A O 1
ATOM 1641 N N . LYS A 1 194 ? 11.274 6.739 2.275 1.00 11.97 194 LYS A N 1
ATOM 1642 C CA . LYS A 1 194 ? 10.111 6.314 3.042 1.00 10.02 194 LYS A CA 1
ATOM 1643 C C . LYS A 1 194 ? 9.134 7.469 3.172 1.00 11.02 194 LYS A C 1
ATOM 1644 O O . LYS A 1 194 ? 9.503 8.553 3.621 1.00 13.28 194 LYS A O 1
ATOM 1663 N N . LEU A 1 195 ? 7.893 7.234 2.754 1.00 11.49 195 LEU A N 1
ATOM 1664 C CA . LEU A 1 195 ? 6.821 8.208 2.917 1.00 10.06 195 LEU A CA 1
ATOM 1665 C C . LEU A 1 195 ? 5.972 7.799 4.110 1.00 9.50 195 LEU A C 1
ATOM 1666 O O . LEU A 1 195 ? 5.228 6.818 4.040 1.00 13.14 195 LEU A O 1
ATOM 1682 N N . GLY A 1 196 ? 6.081 8.551 5.197 1.00 12.17 196 GLY A N 1
ATOM 1683 C CA . GLY A 1 196 ? 5.340 8.245 6.405 1.00 12.41 196 GLY A CA 1
ATOM 1684 C C . GLY A 1 196 ? 5.915 7.036 7.109 1.00 14.95 196 GLY A C 1
ATOM 1685 O O . GLY A 1 196 ? 7.123 6.953 7.318 1.00 14.37 196 GLY A O 1
ATOM 1689 N N . ASN A 1 197 ? 5.047 6.091 7.458 1.00 12.46 197 ASN A N 1
ATOM 1690 C CA . ASN A 1 197 ? 5.443 4.929 8.249 1.00 14.19 197 ASN A CA 1
ATOM 1691 C C . ASN A 1 197 ? 5.436 3.603 7.496 1.00 15.29 197 ASN A C 1
ATOM 1692 O O . ASN A 1 197 ? 6.130 2.668 7.891 1.00 15.07 197 ASN A O 1
ATOM 1703 N N . GLN A 1 198 ? 4.651 3.515 6.423 1.00 13.80 198 GLN A N 1
ATOM 1704 C CA . GLN A 1 198 ? 4.319 2.223 5.829 1.00 11.74 198 GLN A CA 1
ATOM 1705 C C . GLN A 1 198 ? 4.549 2.114 4.324 1.00 12.91 198 GLN A C 1
ATOM 1706 O O . GLN A 1 198 ? 4.213 1.095 3.725 1.00 14.58 198 GLN A O 1
ATOM 1720 N N . THR A 1 199 ? 5.120 3.148 3.721 1.00 10.23 199 THR A N 1
ATOM 1721 C CA . THR A 1 199 ? 5.395 3.130 2.292 1.00 9.44 199 THR A CA 1
ATOM 1722 C C . THR A 1 199 ? 6.863 3.442 2.061 1.00 10.30 199 THR A C 1
ATOM 1723 O O . THR A 1 199 ? 7.397 4.428 2.581 1.00 10.57 199 THR A O 1
ATOM 1734 N N . ILE A 1 200 ? 7.520 2.570 1.305 1.00 9.57 200 ILE A N 1
ATOM 1735 C CA . ILE A 1 200 ? 8.910 2.764 0.927 1.00 9.72 200 ILE A CA 1
ATOM 1736 C C . ILE A 1 200 ? 8.998 2.641 -0.581 1.00 14.30 200 ILE A C 1
ATOM 1737 O O . ILE A 1 200 ? 8.442 1.716 -1.165 1.00 11.02 200 ILE A O 1
ATOM 1753 N N . VAL A 1 201 ? 9.677 3.591 -1.215 1.00 10.49 201 VAL A N 1
ATOM 1754 C CA . VAL A 1 201 ? 9.838 3.549 -2.659 1.00 11.86 201 VAL A CA 1
ATOM 1755 C C . VAL A 1 201 ? 11.296 3.690 -3.048 1.00 11.98 201 VAL A C 1
ATOM 1756 O O . VAL A 1 201 ? 12.129 4.125 -2.244 1.00 10.87 201 VAL A O 1
ATOM 1769 N N . ARG A 1 202 ? 11.597 3.314 -4.286 1.00 11.39 202 ARG A N 1
ATOM 1770 C CA . ARG A 1 202 ? 12.914 3.551 -4.860 1.00 12.14 202 ARG A CA 1
ATOM 1771 C C . ARG A 1 202 ? 12.755 4.387 -6.117 1.00 12.95 202 ARG A C 1
ATOM 1772 O O . ARG A 1 202 ? 11.894 4.119 -6.942 1.00 12.53 202 ARG A O 1
ATOM 1793 N N . ILE A 1 203 ? 13.575 5.419 -6.257 1.00 12.85 203 ILE A N 1
ATOM 1794 C CA . ILE A 1 203 ? 13.488 6.282 -7.421 1.00 15.80 203 ILE A CA 1
ATOM 1795 C C . ILE A 1 203 ? 14.449 5.754 -8.473 1.00 26.22 203 ILE A C 1
ATOM 1796 O O . ILE A 1 203 ? 15.652 5.683 -8.241 1.00 21.60 203 ILE A O 1
ATOM 1812 N N . LEU A 1 204 ? 13.915 5.369 -9.624 1.00 15.02 204 LEU A N 1
ATOM 1813 C CA . LEU A 1 204 ? 14.734 4.797 -10.685 1.00 16.32 204 LEU A CA 1
ATOM 1814 C C . LEU A 1 204 ? 14.986 5.779 -11.817 1.00 17.33 204 LEU A C 1
ATOM 1815 O O . LEU A 1 204 ? 14.140 6.614 -12.122 1.00 20.39 204 LEU A O 1
ATOM 1831 N N . LYS A 1 205 ? 16.156 5.659 -12.449 1.00 18.66 205 LYS A N 1
ATOM 1832 C CA . LYS A 1 205 ? 16.453 6.396 -13.672 1.00 22.54 205 LYS A CA 1
ATOM 1833 C C . LYS A 1 205 ? 17.069 5.430 -14.674 1.00 24.67 205 LYS A C 1
ATOM 1834 O O . LYS A 1 205 ? 18.137 4.873 -14.426 1.00 23.30 205 LYS A O 1
ATOM 1853 N N . GLU A 1 206 ? 16.391 5.226 -15.799 1.00 22.19 206 GLU A N 1
ATOM 1854 C CA . GLU A 1 206 ? 16.807 4.213 -16.759 1.00 23.72 206 GLU A CA 1
ATOM 1855 C C . GLU A 1 206 ? 17.050 4.802 -18.144 1.00 26.38 206 GLU A C 1
ATOM 1856 O O . GLU A 1 206 ? 16.171 5.429 -18.729 1.00 25.57 206 GLU A O 1
ATOM 1868 N N . TRP A 1 207 ? 18.260 4.592 -18.655 1.00 27.15 207 TRP A N 1
ATOM 1869 C CA . TRP A 1 207 ? 18.644 5.070 -19.979 1.00 29.18 207 TRP A CA 1
ATOM 1870 C C . TRP A 1 207 ? 17.711 4.492 -21.040 1.00 30.00 207 TRP A C 1
ATOM 1871 O O . TRP A 1 207 ? 17.444 3.289 -21.055 1.00 33.37 207 TRP A O 1
ATOM 1892 N N . SER A 1 208 ? 17.226 5.350 -21.934 1.00 30.86 208 SER A N 1
ATOM 1893 C CA . SER A 1 208 ? 16.173 4.964 -22.876 1.00 43.06 208 SER A CA 1
ATOM 1894 C C . SER A 1 208 ? 16.664 4.727 -24.302 1.00 42.67 208 SER A C 1
ATOM 1895 O O . SER A 1 208 ? 15.867 4.437 -25.190 1.00 47.87 208 SER A O 1
ATOM 1903 N N . HIS A 1 209 ? 17.968 4.859 -24.525 1.00 39.12 209 HIS A N 1
ATOM 1904 C CA . HIS A 1 209 ? 18.551 4.612 -25.838 1.00 38.45 209 HIS A CA 1
ATOM 1905 C C . HIS A 1 209 ? 17.968 5.521 -26.922 1.00 40.61 209 HIS A C 1
ATOM 1906 O O . HIS A 1 209 ? 17.510 5.044 -27.962 1.00 41.56 209 HIS A O 1
ATOM 1921 N N . PRO A 1 210 ? 17.999 6.840 -26.684 1.00 47.64 210 PRO A N 1
ATOM 1922 C CA . PRO A 1 210 ? 17.564 7.815 -27.690 1.00 49.55 210 PRO A CA 1
ATOM 1923 C C . PRO A 1 210 ? 18.288 7.626 -29.022 1.00 49.42 210 PRO A C 1
ATOM 1924 O O . PRO A 1 210 ? 19.432 7.162 -29.057 1.00 45.12 210 PRO A O 1
ATOM 1935 N N . GLN A 1 211 ? 17.620 7.980 -30.113 1.00 47.17 211 GLN A N 1
ATOM 1936 C CA . GLN A 1 211 ? 18.201 7.824 -31.441 1.00 49.17 211 GLN A CA 1
ATOM 1937 C C . GLN A 1 211 ? 18.614 9.167 -32.041 1.00 89.18 211 GLN A C 1
ATOM 1938 O O . GLN A 1 211 ? 19.381 9.212 -33.003 1.00 53.78 211 GLN A O 1
ATOM 1952 N N . PHE A 1 212 ? 18.103 10.255 -31.469 1.00 52.84 212 PHE A N 1
ATOM 1953 C CA . PHE A 1 212 ? 18.434 11.605 -31.926 1.00 59.06 212 PHE A CA 1
ATOM 1954 C C . PHE A 1 212 ? 18.209 11.757 -33.429 1.00 51.93 212 PHE A C 1
ATOM 1955 O O . PHE A 1 212 ? 17.091 12.014 -33.875 1.00 103.13 212 PHE A O 1
#

Organism: Sulfolobus acidocaldarius (strain ATCC 33909 / DSM 639 / JCM 8929 / NBRC 15157 / NCIMB 11770) (NCBI:txid330779)

Secondary structure (DSSP, 8-state):
--EEEEEEEEE-S-TTTTT-EEEE-TTT-SEEEEESSTTSSEE---TTS-SS-EEEEEETTEEEEEE-S-SS-EEEE-SSSEEE--SSEEE-TT-EEEETTTEEEEEEEEE-----

B-factor: mean 27.57, std 14.75, range [8.41, 103.13]